Protein AF-A0A947F6M1-F1 (afdb_monomer)

Foldseek 3Di:
DDDQDQDPDDDPCSCVSDDDPPDDPDPDVVVVVVVVVVVVPDDDPDDPVVVVVVVVQVVCCVVVNDPDDDDDDPDDDPVD

Secondary structure (DSSP, 8-state):
----PPPSS--TTGGGGS--SS----S-HHHHHHHHHHHTTSPPSS-HHHHHHHHHHHHHHHTTSS-------SS--TT-

Solvent-accessible surface area (backbone atoms only — not comparable to full-atom values): 5630 Å² total; per-residue (Å²): 130,92,85,65,82,75,76,92,64,92,55,101,64,51,68,74,73,51,95,71,78,98,62,81,86,72,92,51,65,69,60,51,54,50,51,53,56,52,58,72,73,52,82,76,95,72,54,76,65,57,54,55,51,52,52,56,54,52,50,33,32,74,74,68,77,43,83,89,86,85,85,78,75,96,70,87,55,96,91,107

pLDDT: mean 92.05, std 12.13, range [44.91, 98.62]

Mean predicted aligned error: 5.9 Å

Sequence (80 aa):
MPTTTPPTNWTKTSWKAYSALQQPSWPDQVAVDKVIAELNTLPPLVFAGEIRSLKKLLAKAVTGDAFLLQGGDCSENFSQ

Structure (mmCIF, N/CA/C/O backbone):
data_AF-A0A947F6M1-F1
#
_entry.id   AF-A0A947F6M1-F1
#
loop_
_atom_site.group_PDB
_atom_site.id
_atom_site.type_symbol
_atom_site.label_atom_id
_atom_site.label_alt_id
_atom_site.label_comp_id
_atom_site.label_asym_id
_atom_site.label_entity_id
_atom_site.label_seq_id
_atom_site.pdbx_PDB_ins_code
_atom_site.Cartn_x
_atom_site.Cartn_y
_atom_site.Cartn_z
_atom_site.occupancy
_atom_site.B_iso_or_equiv
_atom_site.auth_seq_id
_atom_site.auth_comp_id
_atom_site.auth_asym_id
_atom_site.auth_atom_id
_atom_site.pdbx_PDB_model_num
ATOM 1 N N . MET A 1 1 ? 22.047 22.625 1.896 1.00 4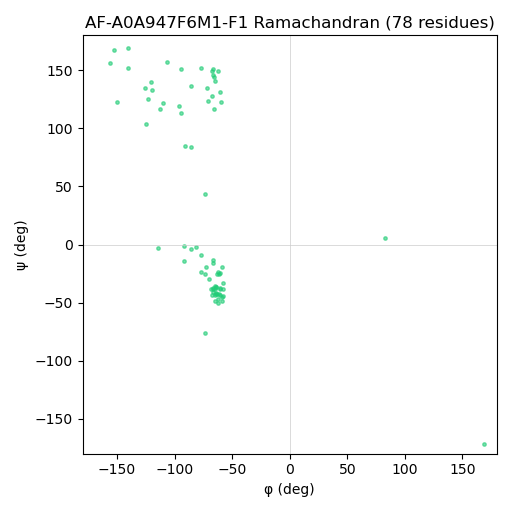4.91 1 MET A N 1
ATOM 2 C CA . MET A 1 1 ? 20.779 21.865 1.949 1.00 44.91 1 MET A CA 1
ATOM 3 C C . MET A 1 1 ? 20.086 22.067 0.613 1.00 44.91 1 MET A C 1
ATOM 5 O O . MET A 1 1 ? 19.974 23.227 0.233 1.00 44.91 1 MET A O 1
ATOM 9 N N . PRO A 1 2 ? 19.697 21.026 -0.140 1.00 50.50 2 PRO A N 1
ATOM 10 C CA . PRO A 1 2 ? 18.977 21.242 -1.388 1.00 50.50 2 PRO A CA 1
ATOM 11 C C . PRO A 1 2 ? 17.613 21.865 -1.062 1.00 50.50 2 PRO A C 1
ATOM 13 O O . PRO A 1 2 ? 16.808 21.292 -0.334 1.00 50.50 2 PRO A O 1
ATOM 16 N N . THR A 1 3 ? 17.408 23.087 -1.541 1.00 47.41 3 THR A N 1
ATOM 17 C CA . THR A 1 3 ? 16.187 23.881 -1.395 1.00 47.41 3 THR A CA 1
ATOM 18 C C . THR A 1 3 ? 15.274 23.603 -2.584 1.00 47.41 3 THR A C 1
ATOM 20 O O . THR A 1 3 ? 15.317 24.325 -3.579 1.00 47.41 3 THR A O 1
ATOM 23 N N . THR A 1 4 ? 14.470 22.543 -2.524 1.00 60.06 4 THR A N 1
ATOM 24 C CA . THR A 1 4 ? 13.372 22.343 -3.477 1.00 60.06 4 THR A CA 1
ATOM 25 C C . THR A 1 4 ? 12.083 22.895 -2.881 1.00 60.06 4 THR A C 1
ATOM 27 O O . THR A 1 4 ? 11.573 22.400 -1.878 1.00 60.06 4 THR A O 1
ATOM 30 N N . THR A 1 5 ? 11.564 23.964 -3.487 1.00 65.00 5 THR A N 1
ATOM 31 C CA . THR A 1 5 ? 10.237 24.502 -3.172 1.00 65.00 5 THR A CA 1
ATOM 32 C C . THR A 1 5 ? 9.187 23.419 -3.445 1.00 65.00 5 THR A C 1
ATOM 34 O O . THR A 1 5 ? 9.136 22.913 -4.569 1.00 65.00 5 THR A O 1
ATOM 37 N N . PRO A 1 6 ? 8.364 23.031 -2.456 1.00 65.25 6 PRO A N 1
ATOM 38 C CA . PRO A 1 6 ? 7.386 21.969 -2.635 1.00 65.25 6 PRO A CA 1
ATOM 39 C C . PRO A 1 6 ? 6.309 22.363 -3.660 1.00 65.25 6 PRO A C 1
ATOM 41 O O . PRO A 1 6 ? 5.854 23.511 -3.657 1.00 65.25 6 PRO A O 1
ATOM 44 N N . PRO A 1 7 ? 5.869 21.432 -4.526 1.00 67.88 7 PRO A N 1
ATOM 45 C CA . PRO A 1 7 ? 4.773 21.687 -5.452 1.00 67.88 7 PRO A CA 1
ATOM 46 C C . PRO A 1 7 ? 3.488 22.024 -4.683 1.00 67.88 7 PRO A C 1
ATOM 48 O O . PRO A 1 7 ? 3.093 21.316 -3.761 1.00 67.88 7 PRO A O 1
ATOM 51 N N . THR A 1 8 ? 2.822 23.109 -5.079 1.00 76.00 8 THR A N 1
ATOM 52 C CA . THR A 1 8 ? 1.637 23.653 -4.389 1.00 76.00 8 THR A CA 1
ATOM 53 C C . THR A 1 8 ? 0.377 22.801 -4.588 1.00 76.00 8 THR A C 1
ATOM 55 O O . THR A 1 8 ? -0.553 22.891 -3.793 1.00 76.00 8 THR A O 1
ATOM 58 N N . ASN A 1 9 ? 0.350 21.946 -5.617 1.00 89.06 9 ASN A N 1
ATOM 59 C CA . ASN A 1 9 ? -0.784 21.081 -5.941 1.00 89.06 9 ASN A CA 1
ATOM 60 C C . ASN A 1 9 ? -0.386 19.603 -5.881 1.00 89.06 9 ASN A C 1
ATOM 62 O O . ASN A 1 9 ? 0.627 19.193 -6.453 1.00 89.06 9 ASN A O 1
ATOM 66 N N . TRP A 1 10 ? -1.214 18.797 -5.216 1.00 92.94 10 TRP A N 1
ATOM 67 C CA . TRP A 1 10 ? -1.015 17.354 -5.120 1.00 92.94 10 TRP A CA 1
ATOM 68 C C . TRP A 1 10 ? -1.305 16.661 -6.456 1.00 92.94 10 TRP A C 1
ATOM 70 O O . TRP A 1 10 ? -2.334 16.905 -7.088 1.00 92.94 10 TRP A O 1
ATOM 80 N N . THR A 1 11 ? -0.418 15.751 -6.857 1.00 94.12 11 THR A N 1
ATOM 81 C CA . THR A 1 11 ? -0.631 14.813 -7.967 1.00 94.12 11 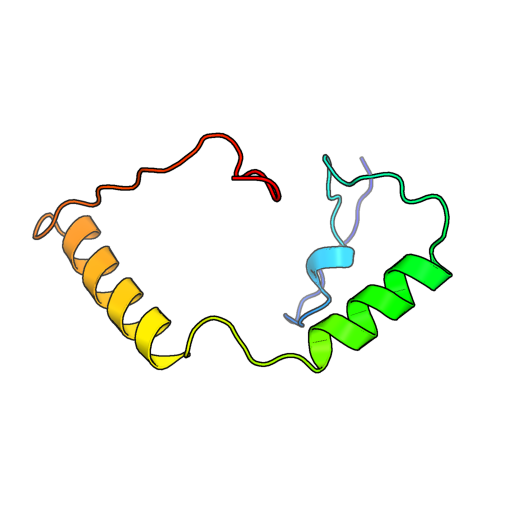THR A CA 1
ATOM 82 C C . THR A 1 11 ? -0.052 13.447 -7.596 1.00 94.12 11 THR A C 1
ATOM 84 O O . THR A 1 11 ? 0.712 13.322 -6.639 1.00 94.12 11 THR A O 1
ATOM 87 N N . LYS A 1 12 ? -0.337 12.401 -8.385 1.00 90.31 12 LYS A N 1
ATOM 88 C CA . LYS A 1 12 ? 0.251 11.063 -8.168 1.00 90.31 12 LYS A CA 1
ATOM 89 C C . LYS A 1 12 ? 1.790 11.049 -8.228 1.00 90.31 12 LYS A C 1
ATOM 91 O O . LYS A 1 12 ? 2.409 10.114 -7.732 1.00 90.31 12 LYS A O 1
ATOM 96 N N . THR A 1 13 ? 2.411 12.062 -8.834 1.00 91.88 13 THR A N 1
ATOM 97 C CA . THR A 1 13 ? 3.865 12.146 -9.042 1.00 91.88 13 THR A CA 1
ATOM 98 C C . THR A 1 13 ? 4.529 13.289 -8.278 1.00 91.88 13 THR A C 1
ATOM 100 O O . THR A 1 13 ? 5.755 13.375 -8.299 1.00 91.88 13 THR A O 1
ATOM 103 N N . SER A 1 14 ? 3.773 14.136 -7.566 1.00 92.75 14 SER A N 1
ATOM 104 C CA . SER A 1 14 ? 4.321 15.316 -6.878 1.00 92.75 14 SER A CA 1
ATOM 105 C C . SER A 1 14 ? 5.335 14.964 -5.783 1.00 92.75 14 SER A C 1
ATOM 107 O O . SER A 1 14 ? 6.206 15.772 -5.475 1.00 92.75 14 SER A O 1
ATOM 109 N N . TRP A 1 15 ? 5.279 13.744 -5.235 1.00 91.50 15 TRP A N 1
ATOM 110 C CA . TRP A 1 15 ? 6.245 13.243 -4.252 1.00 91.50 15 TRP A CA 1
ATOM 111 C C . TRP A 1 15 ? 7.678 13.132 -4.805 1.00 91.50 15 TRP A C 1
ATOM 113 O O . TRP A 1 15 ? 8.631 13.245 -4.040 1.00 91.50 15 TRP A O 1
ATOM 123 N N . LYS A 1 16 ? 7.850 12.975 -6.127 1.00 91.00 16 LYS A N 1
ATOM 124 C CA . LYS A 1 16 ? 9.174 12.865 -6.769 1.00 91.00 16 LYS A CA 1
ATOM 125 C C . LYS A 1 16 ? 10.000 14.156 -6.682 1.00 91.00 16 LYS A C 1
ATOM 127 O O . LYS A 1 16 ? 11.193 14.129 -6.952 1.00 91.00 16 LYS A O 1
ATOM 132 N N . ALA A 1 17 ? 9.379 15.280 -6.316 1.00 91.50 17 ALA A N 1
ATOM 133 C CA . ALA A 1 17 ? 10.069 16.548 -6.077 1.00 91.50 17 ALA A CA 1
ATOM 134 C C . ALA A 1 17 ? 10.801 16.603 -4.716 1.00 91.50 17 ALA A C 1
ATOM 136 O O . ALA A 1 17 ? 11.542 17.552 -4.450 1.00 91.50 17 ALA A O 1
ATOM 137 N N . TYR A 1 18 ? 10.587 15.606 -3.851 1.00 90.31 18 TYR A N 1
ATOM 138 C CA . TYR A 1 18 ? 11.195 15.506 -2.527 1.00 90.31 18 TYR A CA 1
ATOM 139 C C . TYR A 1 18 ? 12.286 14.433 -2.502 1.00 90.31 18 TYR A C 1
ATOM 141 O O . TYR A 1 18 ? 12.275 13.490 -3.291 1.00 90.31 18 TYR A O 1
ATOM 149 N N . SER A 1 19 ? 13.221 14.557 -1.556 1.00 94.25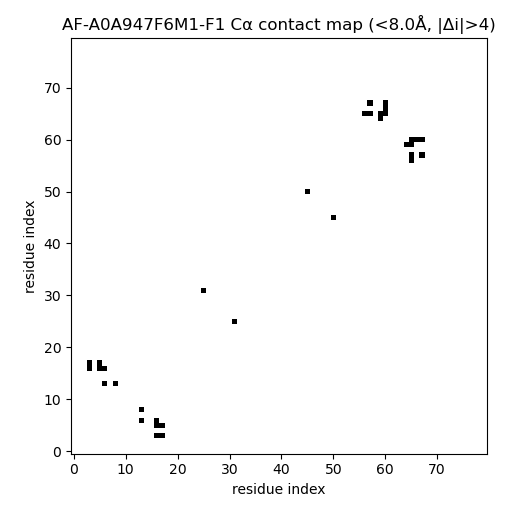 19 SER A N 1
ATOM 150 C CA . SER A 1 19 ? 14.243 13.532 -1.330 1.00 94.25 19 SER A CA 1
ATOM 151 C C . SER A 1 19 ? 13.623 12.277 -0.705 1.00 94.25 19 SER A C 1
ATOM 153 O O . SER A 1 19 ? 13.022 12.354 0.368 1.00 94.25 19 SER A O 1
ATOM 155 N N . ALA A 1 20 ? 13.792 11.127 -1.361 1.00 93.31 20 ALA A N 1
ATOM 156 C CA . ALA A 1 20 ? 13.385 9.814 -0.868 1.00 93.31 20 ALA A CA 1
ATOM 157 C C . ALA A 1 20 ? 14.638 8.971 -0.584 1.00 93.31 20 ALA A C 1
ATOM 159 O O . ALA A 1 20 ? 15.402 8.686 -1.499 1.00 93.31 20 ALA A O 1
ATOM 160 N N . LEU A 1 21 ? 14.863 8.597 0.683 1.00 94.12 21 LEU A N 1
ATOM 161 C CA . LEU A 1 21 ? 16.137 8.016 1.131 1.00 94.12 21 LEU A CA 1
ATOM 162 C C . LEU A 1 21 ? 16.353 6.568 0.674 1.00 94.12 21 LEU A C 1
ATOM 164 O O . LEU A 1 21 ? 17.145 6.329 -0.223 1.00 94.12 21 LEU A O 1
ATOM 168 N N . GLN A 1 22 ? 15.683 5.600 1.302 1.00 95.81 22 GLN A N 1
ATOM 169 C CA . GLN A 1 22 ? 15.920 4.154 1.150 1.00 95.81 22 GLN A CA 1
ATOM 170 C C . GLN A 1 22 ? 15.411 3.596 -0.198 1.00 95.81 22 GLN A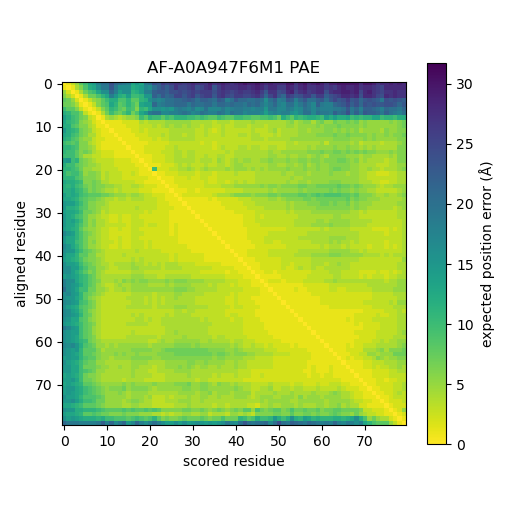 C 1
ATOM 172 O O . GLN A 1 22 ? 14.732 2.575 -0.242 1.00 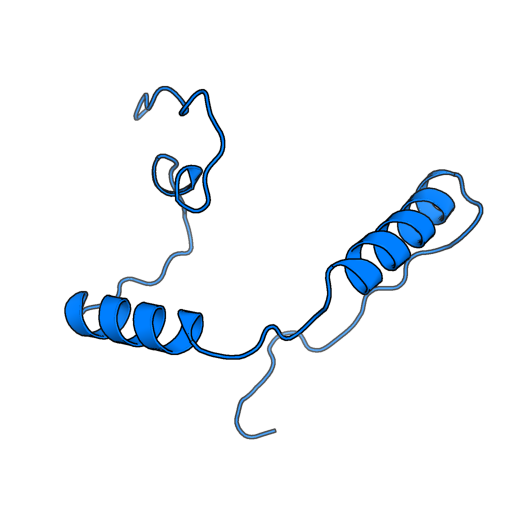95.81 22 GLN A O 1
ATOM 177 N N . GLN A 1 23 ? 15.654 4.306 -1.300 1.00 94.56 23 GLN A N 1
ATOM 178 C CA . GLN A 1 23 ? 15.297 3.863 -2.640 1.00 94.56 23 GLN A CA 1
ATOM 179 C C . GLN A 1 23 ? 16.405 2.974 -3.217 1.00 94.56 23 GLN A C 1
ATOM 181 O O . GLN A 1 23 ? 17.586 3.309 -3.103 1.00 94.56 23 GLN A O 1
ATOM 186 N N . PRO A 1 24 ? 16.048 1.853 -3.856 1.00 94.81 24 PRO A N 1
ATOM 187 C CA . PRO A 1 24 ? 17.015 1.018 -4.554 1.00 94.81 24 PRO A CA 1
ATOM 188 C C . PRO A 1 24 ? 17.615 1.751 -5.762 1.00 94.81 24 PRO A C 1
ATOM 190 O O . PRO A 1 24 ? 16.933 2.486 -6.476 1.00 94.81 24 PRO A O 1
ATOM 193 N N . SER A 1 25 ? 18.900 1.504 -6.015 1.00 94.69 25 SER A N 1
ATOM 194 C CA . SER A 1 25 ? 19.600 1.985 -7.209 1.00 94.69 25 SER A CA 1
ATOM 195 C C . SER A 1 25 ? 19.381 1.008 -8.365 1.00 94.69 25 SER A C 1
ATOM 197 O O . SER A 1 25 ? 20.206 0.123 -8.599 1.00 94.69 25 SER A O 1
ATOM 199 N N . TRP A 1 26 ? 18.258 1.139 -9.073 1.00 95.56 26 TRP A N 1
ATOM 200 C CA . TRP A 1 26 ? 17.957 0.284 -10.224 1.00 95.56 26 TRP A CA 1
ATOM 201 C C . TRP A 1 26 ? 18.921 0.564 -11.391 1.00 95.56 26 TRP A C 1
ATOM 203 O O . TRP A 1 26 ? 19.057 1.720 -11.790 1.00 95.56 26 TRP A O 1
ATOM 213 N N . PRO A 1 27 ? 19.581 -0.459 -11.964 1.00 96.25 27 PRO A N 1
ATOM 214 C CA . PRO A 1 27 ? 20.571 -0.257 -13.025 1.00 96.25 27 PRO A CA 1
ATOM 215 C C . PRO A 1 27 ? 19.952 0.037 -14.401 1.00 96.25 27 PRO A C 1
ATOM 217 O O . PRO A 1 27 ? 20.618 0.630 -15.245 1.00 96.25 27 PRO A O 1
ATOM 220 N N . ASP A 1 28 ? 18.700 -0.371 -14.633 1.00 97.44 28 ASP A N 1
ATOM 221 C CA . ASP A 1 28 ? 17.996 -0.208 -15.909 1.00 97.44 28 ASP A CA 1
ATOM 222 C C . ASP A 1 28 ? 16.665 0.527 -15.705 1.00 97.44 28 ASP A C 1
ATOM 224 O O . ASP A 1 28 ? 15.669 -0.042 -15.251 1.00 97.44 28 ASP A O 1
ATOM 228 N N . GLN A 1 29 ? 16.650 1.808 -16.069 1.00 95.69 29 GLN A N 1
ATOM 229 C CA . GLN A 1 29 ? 15.458 2.643 -15.958 1.00 95.69 29 GLN A CA 1
ATOM 230 C C . GLN A 1 29 ? 14.367 2.253 -16.968 1.00 95.69 29 GLN A C 1
ATOM 232 O O . GLN A 1 29 ? 13.183 2.383 -16.662 1.00 95.69 29 GLN A O 1
ATOM 237 N N . VAL A 1 30 ? 14.736 1.724 -18.140 1.00 97.88 30 VAL A N 1
ATOM 238 C CA . VAL A 1 30 ? 13.770 1.280 -19.157 1.00 97.88 30 VAL A CA 1
ATOM 239 C C . VAL A 1 30 ? 12.989 0.072 -18.643 1.00 97.88 30 VAL A C 1
ATOM 241 O O . VAL A 1 30 ? 11.768 0.009 -18.799 1.00 97.88 30 VAL A O 1
ATOM 244 N N . ALA A 1 31 ? 13.668 -0.863 -17.975 1.00 98.00 31 ALA A N 1
ATOM 245 C CA . ALA A 1 31 ? 13.013 -1.994 -17.323 1.00 98.00 31 ALA A CA 1
ATOM 246 C C . ALA A 1 31 ? 12.061 -1.545 -16.198 1.00 98.00 31 ALA A C 1
ATOM 248 O O . ALA A 1 31 ? 10.935 -2.040 -16.121 1.00 98.00 31 ALA A O 1
ATOM 249 N N . VAL A 1 32 ? 12.471 -0.577 -15.367 1.00 97.12 32 VAL A N 1
ATOM 250 C CA . VAL A 1 32 ? 11.621 -0.009 -14.302 1.00 97.12 32 VAL A CA 1
ATOM 251 C C . VAL A 1 32 ? 10.347 0.605 -14.879 1.00 97.12 32 VAL A C 1
ATOM 253 O O . VAL A 1 32 ? 9.250 0.299 -14.412 1.00 97.12 32 VAL A O 1
ATOM 256 N N . ASP A 1 33 ? 10.471 1.432 -15.916 1.00 96.62 33 ASP A N 1
ATOM 257 C CA . ASP A 1 33 ? 9.324 2.104 -16.530 1.00 96.62 33 ASP A CA 1
ATOM 258 C C . ASP A 1 33 ? 8.355 1.096 -17.168 1.00 96.62 33 ASP A C 1
ATOM 260 O O . ASP A 1 33 ? 7.136 1.249 -17.052 1.00 96.62 33 ASP A O 1
ATOM 264 N N . LYS A 1 34 ? 8.882 0.019 -17.768 1.00 98.38 34 LYS A N 1
ATOM 265 C CA . LYS A 1 34 ? 8.075 -1.086 -18.303 1.00 98.38 34 LYS A CA 1
ATOM 266 C C . LYS A 1 34 ? 7.276 -1.794 -17.204 1.00 98.38 34 LYS A C 1
ATOM 268 O O . LYS A 1 34 ? 6.077 -2.002 -17.379 1.00 98.38 34 LYS A O 1
ATOM 273 N N . VAL A 1 35 ? 7.908 -2.122 -16.075 1.00 98.00 35 VAL A N 1
ATOM 274 C CA . VAL A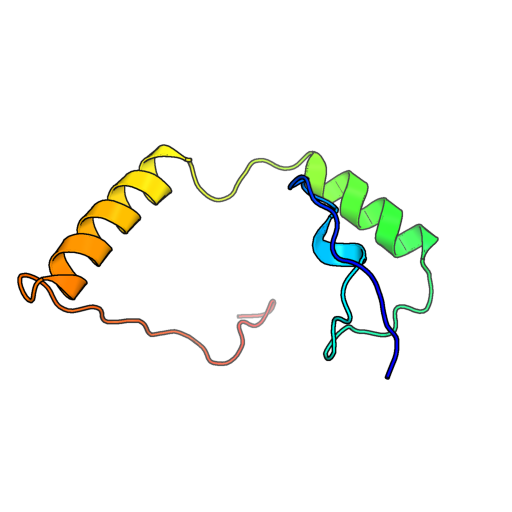 1 35 ? 7.229 -2.767 -14.936 1.00 98.00 35 VAL A CA 1
ATOM 275 C C . VAL A 1 35 ? 6.162 -1.846 -14.344 1.00 98.00 35 VAL A C 1
ATOM 277 O O . VAL A 1 35 ? 5.048 -2.286 -14.075 1.00 98.00 35 VAL A O 1
ATOM 280 N N . ILE A 1 36 ? 6.447 -0.549 -14.193 1.00 96.38 36 ILE A N 1
ATOM 281 C CA . ILE A 1 36 ? 5.452 0.429 -13.727 1.00 96.38 36 ILE A CA 1
ATOM 282 C C . ILE A 1 36 ? 4.259 0.492 -14.691 1.00 96.38 36 ILE A C 1
ATOM 284 O O . ILE A 1 36 ? 3.111 0.547 -14.243 1.00 96.38 36 ILE A O 1
ATOM 288 N N . ALA A 1 37 ? 4.499 0.497 -16.005 1.00 97.56 37 ALA A N 1
ATOM 289 C CA . ALA A 1 37 ? 3.431 0.503 -17.001 1.00 97.56 37 ALA A CA 1
ATOM 290 C C . ALA A 1 37 ? 2.547 -0.747 -16.893 1.00 97.56 37 ALA A C 1
ATOM 292 O O . ALA A 1 37 ? 1.326 -0.620 -16.913 1.00 97.56 37 ALA A O 1
ATOM 293 N N . GLU A 1 38 ? 3.148 -1.922 -16.703 1.00 98.38 38 GLU A N 1
ATOM 294 C CA . GLU A 1 38 ? 2.426 -3.179 -16.498 1.00 98.38 38 GLU A CA 1
ATOM 295 C C . GLU A 1 38 ? 1.573 -3.145 -15.221 1.00 98.38 38 GLU A C 1
ATOM 297 O O . GLU A 1 38 ? 0.364 -3.371 -15.290 1.00 98.38 38 GLU A O 1
ATOM 302 N N . LEU A 1 39 ? 2.153 -2.758 -14.078 1.00 97.62 39 LEU A N 1
ATOM 303 C CA . LEU A 1 39 ? 1.440 -2.678 -12.796 1.00 97.62 39 LEU A CA 1
ATOM 304 C C . LEU A 1 39 ? 0.228 -1.734 -12.846 1.00 97.62 39 LEU A C 1
ATOM 306 O O . LEU A 1 39 ? -0.785 -2.005 -12.208 1.00 97.62 39 LEU A O 1
ATOM 310 N N . ASN A 1 40 ? 0.292 -0.652 -13.630 1.00 96.19 40 ASN A N 1
ATOM 311 C CA . ASN A 1 40 ? -0.834 0.274 -13.804 1.00 96.19 40 ASN A CA 1
ATOM 312 C C . ASN A 1 40 ? -2.044 -0.345 -14.529 1.00 96.19 40 ASN A C 1
ATOM 314 O O . ASN A 1 40 ? -3.128 0.239 -14.485 1.00 96.19 40 ASN A O 1
ATOM 318 N N . THR A 1 41 ? -1.873 -1.482 -15.208 1.00 97.56 41 THR A N 1
ATOM 319 C CA . THR A 1 41 ? -2.962 -2.191 -15.904 1.00 97.56 41 THR A CA 1
ATOM 320 C C . THR A 1 41 ? -3.645 -3.249 -15.039 1.00 97.56 41 THR A C 1
ATOM 322 O O . THR A 1 41 ? -4.729 -3.717 -15.389 1.00 97.56 41 THR A O 1
ATOM 325 N N . LEU A 1 42 ? -3.032 -3.622 -13.913 1.00 98.00 42 LEU A N 1
ATOM 326 C CA . LEU A 1 42 ? -3.545 -4.656 -13.023 1.00 98.00 42 LEU A CA 1
ATOM 327 C C . LEU A 1 42 ? -4.706 -4.130 -12.162 1.00 98.00 42 LEU A C 1
ATOM 329 O O . LEU A 1 42 ? -4.775 -2.933 -11.860 1.00 98.00 42 LEU A O 1
ATOM 333 N N . PRO A 1 43 ? -5.637 -5.008 -11.745 1.00 97.31 43 PRO A N 1
ATOM 334 C CA . PRO A 1 43 ? -6.716 -4.614 -10.852 1.00 97.31 43 PRO A CA 1
ATOM 335 C C . PRO A 1 43 ? -6.170 -4.140 -9.493 1.00 97.31 43 PRO A C 1
ATOM 337 O O . PRO A 1 43 ? -5.145 -4.637 -9.022 1.00 97.31 43 PRO A O 1
ATOM 340 N N . PRO A 1 44 ? -6.858 -3.199 -8.825 1.00 95.88 44 PRO A N 1
ATOM 341 C CA . PRO A 1 44 ? -6.473 -2.766 -7.490 1.00 95.88 44 PRO A CA 1
ATOM 342 C C . PRO A 1 44 ? -6.664 -3.899 -6.473 1.00 95.88 44 PRO A C 1
ATOM 344 O O . PRO A 1 44 ? -7.626 -4.658 -6.557 1.00 95.88 44 PRO A O 1
ATOM 347 N N . LEU A 1 45 ? -5.789 -3.956 -5.466 1.00 96.75 45 LEU A N 1
ATOM 348 C CA . LEU A 1 45 ? -5.896 -4.936 -4.376 1.00 96.75 45 LEU A CA 1
ATOM 349 C C . LEU A 1 45 ? -7.032 -4.625 -3.389 1.00 96.75 45 LEU A C 1
ATOM 351 O O . LEU A 1 45 ? -7.525 -5.527 -2.724 1.00 96.75 45 LEU A O 1
ATOM 355 N N . VAL A 1 46 ? -7.430 -3.353 -3.279 1.00 97.00 46 VAL A N 1
ATOM 356 C CA . VAL A 1 46 ? -8.462 -2.883 -2.341 1.00 97.00 46 VAL A CA 1
ATOM 357 C C . VAL A 1 46 ? -9.356 -1.825 -2.980 1.00 97.00 46 VAL A C 1
ATOM 359 O O . VAL A 1 46 ? -8.932 -1.049 -3.843 1.00 97.00 46 VAL A O 1
ATOM 362 N N . PHE A 1 47 ? -10.598 -1.737 -2.516 1.00 96.00 47 PHE A N 1
ATOM 363 C CA . PHE A 1 47 ? -11.590 -0.775 -2.974 1.00 96.00 47 PHE A CA 1
ATOM 364 C C . PHE A 1 47 ? -11.634 0.479 -2.095 1.00 96.00 47 PHE A C 1
ATOM 366 O O . PHE A 1 47 ? -11.454 0.455 -0.877 1.00 96.00 47 PHE A O 1
ATOM 373 N N . ALA A 1 48 ? -12.013 1.612 -2.692 1.00 96.31 48 ALA A N 1
ATOM 374 C CA . ALA A 1 48 ? -12.136 2.879 -1.964 1.00 96.31 48 ALA A CA 1
ATOM 375 C C . ALA A 1 48 ? -13.163 2.833 -0.810 1.00 96.31 48 ALA A C 1
ATOM 377 O O . ALA A 1 48 ? -13.075 3.618 0.136 1.00 96.31 48 ALA A O 1
ATOM 378 N N . GLY A 1 49 ? -14.152 1.933 -0.885 1.00 97.88 49 GLY A N 1
ATOM 379 C CA . GLY A 1 49 ? -15.116 1.695 0.191 1.00 97.88 49 GLY A CA 1
ATOM 380 C C . GLY A 1 49 ? -14.465 1.122 1.448 1.00 97.88 49 GLY A C 1
ATOM 381 O O . GLY A 1 49 ? -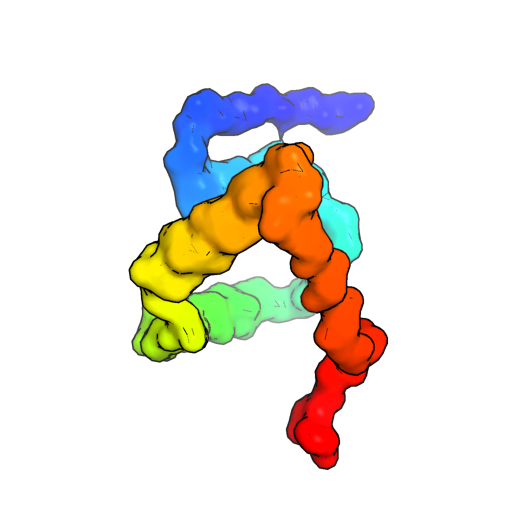14.732 1.616 2.542 1.00 97.88 49 GLY A O 1
ATOM 382 N N . GLU A 1 50 ? -13.558 0.162 1.283 1.00 97.81 50 GLU A N 1
ATOM 383 C CA . GLU A 1 50 ? -12.834 -0.488 2.379 1.00 97.81 50 GLU A CA 1
ATOM 384 C C . GLU A 1 50 ? -11.938 0.516 3.109 1.00 97.81 50 GLU A C 1
ATOM 386 O O . GLU A 1 50 ? -11.966 0.592 4.335 1.00 97.81 50 GLU A O 1
ATOM 391 N N . ILE A 1 51 ? -11.259 1.395 2.362 1.00 98.06 51 ILE A N 1
ATOM 392 C CA . ILE A 1 51 ? -10.448 2.489 2.921 1.00 98.06 51 ILE A CA 1
ATOM 393 C C . ILE A 1 51 ? -11.304 3.424 3.789 1.00 98.06 51 ILE A C 1
ATOM 395 O O . ILE A 1 51 ? -10.911 3.795 4.898 1.00 98.06 51 ILE A O 1
ATOM 399 N N . ARG A 1 52 ? -12.496 3.813 3.314 1.00 98.31 52 ARG A N 1
ATOM 400 C CA . ARG A 1 52 ? -13.414 4.669 4.089 1.00 98.31 52 ARG A CA 1
ATOM 401 C C . ARG A 1 52 ? -13.915 3.969 5.348 1.00 98.31 52 ARG A C 1
ATOM 403 O O . ARG A 1 52 ? -14.052 4.625 6.379 1.00 98.31 52 ARG A O 1
ATOM 410 N N . SER A 1 53 ? -14.189 2.670 5.271 1.00 98.12 53 SER A N 1
ATOM 411 C CA . SER A 1 53 ? -14.596 1.866 6.425 1.00 98.12 53 SER A CA 1
ATOM 412 C C . SER A 1 53 ? -13.477 1.771 7.461 1.00 98.12 53 SER A C 1
ATOM 414 O O . SER A 1 53 ? -13.710 2.105 8.623 1.00 98.12 53 SER A O 1
ATOM 416 N N . LEU A 1 54 ? -12.250 1.439 7.045 1.00 98.06 54 LEU A N 1
ATOM 417 C CA . LEU A 1 54 ? -11.082 1.404 7.929 1.00 98.06 54 LEU A CA 1
ATOM 418 C C . LEU A 1 54 ? -10.841 2.765 8.593 1.00 98.06 54 LEU A C 1
ATOM 420 O O . LEU A 1 54 ? -10.662 2.836 9.805 1.00 98.06 54 LEU A O 1
ATOM 424 N N . LYS A 1 55 ? -10.931 3.867 7.838 1.00 98.25 55 LYS A N 1
ATOM 425 C CA . LYS A 1 55 ? -10.781 5.225 8.387 1.00 98.25 55 LYS A CA 1
ATOM 426 C C . LYS A 1 55 ? -11.794 5.530 9.499 1.00 98.25 55 LYS A C 1
ATOM 428 O O . LYS A 1 55 ? -11.434 6.171 10.482 1.00 98.25 55 LYS A O 1
ATOM 433 N N . LYS A 1 56 ? -13.045 5.065 9.375 1.00 98.31 56 LYS A N 1
ATOM 434 C CA . LYS A 1 56 ? -14.062 5.211 10.434 1.00 98.31 56 LYS A CA 1
ATOM 435 C C . LYS A 1 56 ? -13.713 4.398 11.684 1.00 98.31 56 LYS A C 1
ATOM 437 O O . LYS A 1 56 ? -13.948 4.878 12.786 1.00 98.31 56 LYS A O 1
ATOM 442 N N . LEU A 1 57 ? -13.158 3.194 11.526 1.00 98.19 57 LEU A N 1
ATOM 443 C CA . LEU A 1 57 ? -12.711 2.369 12.654 1.00 98.19 57 LEU A CA 1
ATOM 444 C C . LEU A 1 57 ? -11.508 2.995 13.369 1.00 98.19 57 LEU A C 1
ATOM 446 O O . LEU A 1 57 ? -11.512 3.091 14.592 1.00 98.19 57 LEU A O 1
ATOM 450 N N . LEU A 1 58 ? -10.530 3.509 12.618 1.00 98.38 58 LEU A N 1
ATOM 451 C CA . LEU A 1 58 ? -9.392 4.238 13.184 1.00 98.38 58 LEU A CA 1
ATOM 452 C C . LEU A 1 58 ? -9.835 5.492 13.950 1.00 98.38 58 LEU A C 1
ATOM 454 O O . LEU A 1 58 ? -9.287 5.779 15.008 1.00 98.38 58 LEU A O 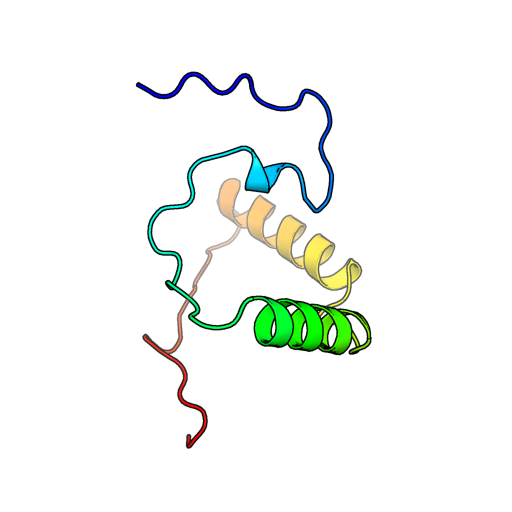1
ATOM 458 N N . ALA A 1 59 ? -10.859 6.206 13.470 1.00 98.44 59 ALA A N 1
ATOM 459 C CA . ALA A 1 59 ? -11.411 7.355 14.190 1.00 98.44 59 ALA A CA 1
ATOM 460 C C . ALA A 1 59 ? -11.962 6.973 15.576 1.00 98.44 59 ALA A C 1
ATOM 462 O O . ALA A 1 59 ? -11.737 7.709 16.530 1.00 98.44 59 ALA A O 1
ATOM 463 N N . LYS A 1 60 ? -12.608 5.804 15.706 1.00 98.62 60 LYS A N 1
ATOM 464 C CA . LYS A 1 60 ? -13.050 5.276 17.009 1.00 98.62 60 LYS A CA 1
ATOM 465 C C . LYS A 1 60 ? -11.875 4.947 17.930 1.00 98.62 60 LYS A C 1
ATOM 467 O O . LYS A 1 60 ? -11.962 5.155 19.132 1.00 98.62 60 LYS A O 1
ATOM 472 N N . ALA A 1 61 ? -10.767 4.453 17.376 1.00 98.25 61 ALA A N 1
ATOM 473 C CA . ALA A 1 61 ? -9.571 4.188 18.171 1.00 98.25 61 ALA A CA 1
ATOM 474 C C . ALA A 1 61 ? -8.946 5.483 18.717 1.00 98.25 61 ALA A C 1
ATOM 476 O O . ALA A 1 61 ? -8.513 5.524 19.863 1.00 98.25 61 ALA A O 1
ATOM 477 N N . VAL A 1 62 ? -8.970 6.567 17.933 1.00 97.94 62 VAL A N 1
ATOM 478 C CA . VAL A 1 62 ? -8.509 7.895 18.375 1.00 97.94 62 VAL A CA 1
ATOM 479 C C . VAL A 1 62 ? -9.367 8.450 19.515 1.00 97.94 62 VAL A C 1
ATOM 481 O O . VAL A 1 62 ? -8.829 9.089 20.415 1.00 97.94 62 VAL A O 1
ATOM 484 N N . THR A 1 63 ? -10.682 8.207 19.505 1.00 98.12 63 THR A N 1
ATOM 485 C CA . THR A 1 63 ? -11.591 8.656 20.576 1.00 98.12 63 THR A CA 1
ATOM 486 C C . THR A 1 63 ? -11.602 7.741 21.803 1.00 98.12 63 THR A C 1
ATOM 488 O O . THR A 1 63 ? -12.264 8.068 22.783 1.00 98.1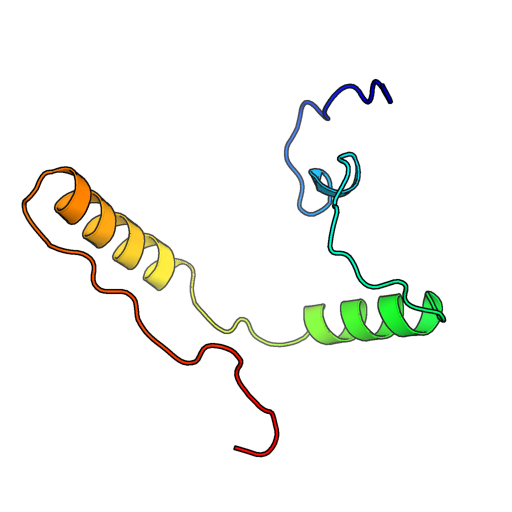2 63 THR A O 1
ATOM 491 N N . GLY A 1 64 ? -10.853 6.631 21.789 1.00 97.81 64 GLY A N 1
ATOM 492 C CA . GLY A 1 64 ? -10.804 5.655 22.884 1.00 97.81 64 GLY A CA 1
ATOM 493 C C . GLY A 1 64 ? -11.939 4.624 22.870 1.00 97.81 64 GLY A C 1
ATOM 494 O O . GLY A 1 64 ? -12.017 3.794 23.771 1.00 97.81 64 GLY A O 1
ATOM 495 N N . ASP A 1 65 ? -12.782 4.627 21.835 1.00 98.38 65 ASP A N 1
ATOM 496 C CA . ASP A 1 65 ? -13.917 3.706 21.675 1.00 98.38 65 ASP A CA 1
ATOM 497 C C . ASP A 1 65 ? -13.522 2.372 21.007 1.00 98.38 65 ASP A C 1
ATOM 499 O O . ASP A 1 65 ? -14.356 1.484 20.817 1.00 98.38 65 ASP A O 1
ATOM 503 N N . ALA A 1 66 ? -12.261 2.235 20.588 1.00 98.25 66 ALA A N 1
ATOM 504 C CA . ALA A 1 66 ? -11.691 1.021 20.009 1.00 98.25 66 ALA A CA 1
ATOM 505 C C . ALA A 1 66 ? -10.174 0.948 20.263 1.00 98.25 66 ALA A C 1
ATOM 507 O O . ALA A 1 66 ? -9.543 1.936 20.629 1.00 98.25 66 ALA A O 1
ATOM 508 N N . PHE A 1 67 ? -9.572 -0.215 20.015 1.00 97.88 67 PHE A N 1
ATOM 509 C CA . PHE A 1 67 ? -8.122 -0.415 20.055 1.00 97.88 67 PHE A CA 1
ATOM 510 C C . PHE A 1 67 ? -7.619 -0.895 18.687 1.00 97.88 67 PHE A C 1
ATOM 512 O O . PHE A 1 67 ? -8.282 -1.708 18.040 1.00 97.88 67 PHE A O 1
ATOM 519 N N . LEU A 1 68 ? -6.461 -0.398 18.238 1.00 98.00 68 LEU A N 1
ATOM 520 C CA . LEU A 1 68 ? -5.808 -0.847 17.005 1.00 98.00 68 LEU A CA 1
ATOM 521 C C . LEU A 1 68 ? -4.744 -1.892 17.341 1.00 98.00 68 LEU A C 1
ATOM 523 O O . LEU A 1 68 ? -3.763 -1.585 18.012 1.00 98.00 68 LEU A O 1
ATOM 527 N N . LEU A 1 69 ? -4.906 -3.094 16.800 1.00 98.00 69 LEU A N 1
ATOM 528 C CA . LEU A 1 69 ? -3.854 -4.102 16.757 1.00 98.00 69 LEU A CA 1
ATOM 529 C C . LEU A 1 69 ? -3.393 -4.266 15.308 1.00 98.00 69 LEU A C 1
ATOM 531 O O . LEU A 1 69 ? -4.197 -4.602 14.441 1.00 98.00 69 LEU A O 1
ATOM 535 N N . GLN A 1 70 ? -2.106 -4.041 15.058 1.00 98.06 70 GLN A N 1
ATOM 536 C CA . GLN A 1 70 ? -1.467 -4.292 13.769 1.00 98.06 70 GLN A CA 1
ATOM 537 C C . GLN A 1 70 ? -0.301 -5.257 13.988 1.00 98.06 70 GLN A C 1
ATOM 539 O O . GLN A 1 70 ? 0.563 -5.004 14.824 1.00 98.06 70 GLN A O 1
ATOM 544 N N . GLY A 1 71 ? -0.293 -6.366 13.254 1.00 97.44 71 GLY A N 1
ATOM 545 C CA . GLY A 1 71 ? 0.735 -7.398 13.338 1.00 97.44 71 GLY A CA 1
ATOM 546 C C . GLY A 1 71 ? 0.808 -8.197 12.042 1.00 97.44 71 GLY A C 1
ATOM 547 O O . GLY A 1 71 ? -0.160 -8.223 11.282 1.00 97.44 71 GLY A O 1
ATOM 548 N N . GLY A 1 72 ? 1.963 -8.808 11.793 1.00 96.12 72 GLY A N 1
ATOM 549 C CA . GLY A 1 72 ? 2.266 -9.554 10.575 1.00 96.12 72 GLY A CA 1
ATOM 550 C C . GLY A 1 72 ? 3.751 -9.897 10.491 1.00 96.12 72 GLY A C 1
ATOM 551 O O . GLY A 1 72 ? 4.496 -9.677 11.452 1.00 96.12 72 GLY A O 1
ATOM 552 N N . ASP A 1 73 ? 4.165 -10.425 9.344 1.00 95.25 73 ASP A N 1
ATOM 553 C CA . ASP A 1 73 ? 5.556 -10.792 9.093 1.00 95.25 73 ASP A CA 1
ATOM 554 C C . ASP A 1 73 ? 6.481 -9.569 9.044 1.00 95.25 73 ASP A C 1
ATOM 556 O O . ASP A 1 73 ? 6.090 -8.466 8.661 1.00 95.25 73 ASP A O 1
ATOM 560 N N . CYS A 1 74 ? 7.746 -9.773 9.423 1.00 96.00 74 CYS A N 1
ATOM 561 C CA . CYS A 1 74 ? 8.784 -8.741 9.317 1.00 96.00 74 CYS A CA 1
ATOM 562 C C . CYS A 1 74 ? 9.134 -8.443 7.849 1.00 96.00 74 CYS A C 1
ATOM 564 O O . CYS A 1 74 ? 9.371 -7.298 7.469 1.00 96.00 74 CYS A O 1
ATOM 566 N N . SER A 1 75 ? 9.157 -9.494 7.031 1.00 95.69 75 SER A N 1
ATOM 567 C CA . SER A 1 75 ? 9.307 -9.432 5.584 1.00 95.69 75 SER A CA 1
ATOM 568 C C . SER A 1 75 ? 8.573 -10.622 4.997 1.00 95.69 75 SER A C 1
ATOM 570 O O . SER A 1 75 ? 8.902 -11.764 5.310 1.00 95.69 75 SER A O 1
ATOM 572 N N . GLU A 1 76 ? 7.617 -10.352 4.124 1.00 95.06 76 GLU A N 1
ATOM 573 C CA . GLU A 1 76 ? 6.964 -11.385 3.327 1.00 95.06 76 GLU A CA 1
ATOM 574 C C . GLU A 1 76 ? 7.979 -11.976 2.326 1.00 95.06 76 GLU A C 1
ATOM 576 O O . GLU A 1 76 ? 8.917 -11.293 1.895 1.00 95.06 76 GLU A O 1
ATOM 581 N N . ASN A 1 77 ? 7.832 -13.257 1.982 1.00 94.88 77 ASN A N 1
ATOM 582 C CA . ASN A 1 77 ? 8.726 -13.979 1.072 1.00 94.88 77 ASN A CA 1
ATOM 583 C C . ASN A 1 77 ? 7.910 -14.601 -0.065 1.00 94.88 77 ASN A C 1
ATOM 585 O O . ASN A 1 77 ? 6.910 -15.253 0.189 1.00 94.88 77 ASN A O 1
ATOM 589 N N . PHE A 1 78 ? 8.370 -14.475 -1.311 1.00 93.75 78 PHE A N 1
ATOM 590 C CA . PHE A 1 78 ? 7.697 -15.054 -2.480 1.00 93.75 78 PHE A CA 1
ATOM 591 C C . PHE A 1 78 ? 7.583 -16.585 -2.465 1.00 93.75 78 PHE A C 1
ATOM 593 O O . PHE A 1 78 ? 6.735 -17.133 -3.159 1.00 93.75 78 PHE A O 1
ATOM 600 N N . SER A 1 79 ? 8.483 -17.280 -1.763 1.00 93.12 79 SER A N 1
ATOM 601 C CA . SER A 1 79 ? 8.504 -18.753 -1.713 1.00 93.12 79 SER A CA 1
ATOM 602 C C . SER A 1 79 ? 7.698 -19.347 -0.555 1.00 93.12 79 SER A C 1
ATOM 604 O O . SER A 1 79 ? 7.694 -20.570 -0.408 1.00 93.12 79 SER A O 1
ATOM 606 N N . GLN A 1 80 ? 7.098 -18.508 0.292 1.00 61.50 80 GLN A N 1
ATOM 607 C CA . GLN A 1 80 ? 6.271 -18.928 1.423 1.00 61.50 80 GLN A CA 1
ATOM 608 C C . GLN A 1 80 ? 4.804 -18.589 1.183 1.00 61.50 80 GLN A C 1
ATOM 610 O O . GLN A 1 80 ? 4.538 -17.604 0.462 1.00 61.50 80 GLN A O 1
#

Radius of gyration: 18.44 Å; Cα contacts (8 Å, |Δi|>4): 17; chains: 1; bounding box: 36×43×42 Å